Protein AF-A0A6V7UNU9-F1 (afdb_monomer)

Structure (mmCIF, N/CA/C/O backbone):
data_AF-A0A6V7UNU9-F1
#
_entry.id   AF-A0A6V7UNU9-F1
#
loop_
_atom_site.group_PDB
_atom_site.id
_atom_site.type_symbol
_atom_site.label_atom_id
_atom_site.label_alt_id
_atom_site.label_comp_id
_atom_site.label_asym_id
_atom_site.label_entity_id
_atom_site.label_seq_id
_atom_site.pdbx_PDB_ins_code
_atom_site.Cartn_x
_atom_site.Cartn_y
_atom_site.Cartn_z
_atom_si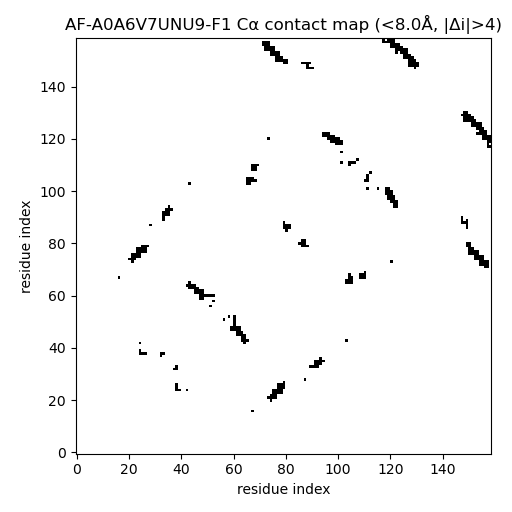te.occupancy
_atom_site.B_iso_or_equiv
_atom_site.auth_seq_id
_atom_site.auth_comp_id
_atom_site.auth_asym_id
_atom_site.auth_atom_id
_atom_site.pdbx_PDB_model_num
ATOM 1 N N . MET A 1 1 ? 26.202 20.222 -42.602 1.00 35.53 1 MET A N 1
ATOM 2 C CA . MET A 1 1 ? 26.217 19.932 -41.151 1.00 35.53 1 MET A CA 1
ATOM 3 C C . MET A 1 1 ? 24.861 19.356 -40.788 1.00 35.53 1 MET A C 1
ATOM 5 O O . MET A 1 1 ? 23.864 20.056 -40.914 1.00 35.53 1 MET A O 1
ATOM 9 N N . SER A 1 2 ? 24.815 18.053 -40.507 1.00 32.59 2 SER A N 1
ATOM 10 C CA . SER A 1 2 ? 23.589 17.282 -40.290 1.00 32.59 2 SER A CA 1
ATOM 11 C C . SER A 1 2 ? 22.972 17.599 -38.932 1.00 32.59 2 SER A C 1
ATOM 13 O O . SER A 1 2 ? 23.665 17.571 -37.916 1.00 32.59 2 SER A O 1
ATOM 15 N N . LYS A 1 3 ? 21.662 17.852 -38.917 1.00 34.31 3 LYS A N 1
ATOM 16 C CA . LYS A 1 3 ? 20.849 17.785 -37.703 1.00 34.31 3 LYS A CA 1
ATOM 17 C C . LYS A 1 3 ? 20.807 16.318 -37.272 1.00 34.31 3 LYS A C 1
ATOM 19 O O . LYS A 1 3 ? 20.303 15.488 -38.019 1.00 34.31 3 LYS A O 1
ATOM 24 N N . SER A 1 4 ? 21.386 15.992 -36.124 1.00 35.91 4 SER A N 1
ATOM 25 C CA . SER A 1 4 ? 21.209 14.683 -35.500 1.00 35.91 4 SER A CA 1
ATOM 26 C C . SER A 1 4 ? 19.804 14.621 -34.906 1.00 35.91 4 SER A C 1
ATOM 28 O O . SER A 1 4 ? 19.521 15.282 -33.905 1.00 35.91 4 SER A O 1
ATOM 30 N N . GLU A 1 5 ? 18.921 13.860 -35.548 1.00 36.97 5 GLU A N 1
ATOM 31 C CA . GLU A 1 5 ? 17.646 13.436 -34.978 1.00 36.97 5 GLU A CA 1
ATOM 32 C C . GLU A 1 5 ? 17.923 12.551 -33.758 1.00 36.97 5 GLU A C 1
ATOM 34 O O . GLU A 1 5 ? 18.373 11.410 -33.878 1.00 36.97 5 GLU A O 1
ATOM 39 N N . PHE A 1 6 ? 17.656 13.081 -32.564 1.00 38.50 6 PHE A N 1
ATOM 40 C CA . PHE A 1 6 ? 17.492 12.256 -31.376 1.00 38.50 6 PHE A CA 1
ATOM 41 C C . PHE A 1 6 ? 16.170 11.506 -31.523 1.00 38.50 6 PHE A C 1
ATOM 43 O O . PHE A 1 6 ? 15.103 11.996 -31.159 1.00 38.50 6 PHE A O 1
ATOM 50 N N . SER A 1 7 ? 16.246 10.308 -32.095 1.00 35.41 7 SER A N 1
ATOM 51 C CA . SER A 1 7 ? 15.182 9.322 -31.965 1.00 35.41 7 SER A CA 1
ATOM 52 C C . SER A 1 7 ? 15.045 9.014 -30.476 1.00 35.41 7 SER A C 1
ATOM 54 O O . SER A 1 7 ? 15.913 8.356 -29.900 1.00 35.41 7 SER A O 1
ATOM 56 N N . HIS A 1 8 ? 13.990 9.518 -29.834 1.00 42.06 8 HIS A N 1
ATOM 57 C CA . HIS A 1 8 ? 13.560 9.015 -28.536 1.00 42.06 8 HIS A CA 1
ATOM 58 C C . HIS A 1 8 ? 13.314 7.516 -28.708 1.00 42.06 8 HIS A C 1
ATOM 60 O O . HIS A 1 8 ? 12.308 7.102 -29.280 1.00 42.06 8 HIS A O 1
ATOM 66 N N . VAL A 1 9 ? 14.268 6.697 -28.267 1.00 43.88 9 VAL A N 1
ATOM 67 C CA . VAL A 1 9 ? 14.049 5.265 -28.113 1.00 43.88 9 VAL A CA 1
ATOM 68 C C . VAL A 1 9 ? 12.971 5.153 -27.046 1.00 43.88 9 VAL A C 1
ATOM 70 O O . VAL A 1 9 ? 13.244 5.315 -25.859 1.00 43.88 9 VAL A O 1
ATOM 73 N N . LEU A 1 10 ? 11.725 4.969 -27.482 1.00 48.75 10 LEU A N 1
ATOM 74 C CA . LEU A 1 10 ? 10.620 4.604 -26.613 1.00 48.75 10 LEU A CA 1
ATOM 75 C C . LEU A 1 10 ? 10.994 3.249 -26.020 1.00 48.75 10 LEU A C 1
ATOM 77 O O . LEU A 1 10 ? 10.829 2.210 -26.662 1.00 48.75 10 LEU A O 1
ATOM 81 N N . VAL A 1 11 ? 11.591 3.264 -24.830 1.00 55.38 11 VAL A N 1
ATOM 82 C CA . VAL A 1 11 ? 11.779 2.049 -24.046 1.00 55.38 11 VAL A CA 1
ATOM 83 C C . VAL A 1 11 ? 10.366 1.535 -23.776 1.00 55.38 11 VAL A C 1
ATOM 85 O O . VAL A 1 11 ? 9.576 2.268 -23.178 1.00 55.38 11 VAL A O 1
ATOM 88 N N . PRO A 1 12 ? 9.988 0.346 -24.273 1.00 60.22 12 PRO A N 1
ATOM 89 C CA . PRO A 1 12 ? 8.648 -0.164 -24.052 1.00 60.22 12 PRO A CA 1
ATOM 90 C C . PRO A 1 12 ? 8.450 -0.347 -22.548 1.00 60.22 12 PRO A C 1
ATOM 92 O O . PRO A 1 12 ? 9.131 -1.159 -21.923 1.00 60.22 12 PRO A O 1
ATOM 95 N N . GLN A 1 13 ? 7.542 0.435 -21.969 1.00 69.38 13 GLN A N 1
ATOM 96 C CA . GLN A 1 13 ? 7.140 0.274 -20.582 1.00 69.38 13 GLN A CA 1
ATOM 97 C C . GLN A 1 13 ? 6.297 -0.998 -20.492 1.00 69.38 13 GLN A C 1
ATOM 99 O O . GLN A 1 13 ? 5.244 -1.106 -21.120 1.00 69.38 13 GLN A O 1
ATOM 104 N N . GLN A 1 14 ? 6.787 -1.989 -19.754 1.00 79.94 14 GLN A N 1
ATOM 105 C CA . GLN A 1 14 ? 6.021 -3.193 -19.462 1.00 79.94 14 GLN A CA 1
ATOM 106 C C . GLN A 1 14 ? 5.110 -2.911 -18.267 1.00 79.94 14 GLN A C 1
ATOM 108 O O . GLN A 1 14 ? 5.578 -2.464 -17.223 1.00 79.94 14 GLN A O 1
ATOM 113 N N . ILE A 1 15 ? 3.812 -3.166 -18.426 1.00 86.25 15 ILE A N 1
ATOM 114 C CA . ILE A 1 15 ? 2.823 -3.054 -17.351 1.00 86.25 15 ILE A CA 1
ATOM 115 C C . ILE A 1 15 ? 2.356 -4.466 -17.018 1.00 86.25 15 ILE A C 1
ATOM 117 O O . ILE A 1 15 ? 1.930 -5.208 -17.904 1.00 86.25 15 ILE A O 1
ATOM 121 N N . ILE A 1 16 ? 2.458 -4.837 -15.744 1.00 89.25 16 ILE A N 1
ATOM 122 C CA . ILE A 1 16 ? 2.062 -6.151 -15.240 1.00 89.25 16 ILE A CA 1
ATOM 123 C C . ILE A 1 16 ? 0.960 -5.937 -14.210 1.00 89.25 16 ILE A C 1
ATOM 125 O O . ILE A 1 16 ? 1.132 -5.180 -13.257 1.00 89.25 16 ILE A O 1
ATOM 129 N N . PHE A 1 17 ? -0.163 -6.626 -14.396 1.00 91.50 17 PHE A N 1
ATOM 130 C CA . PHE A 1 17 ? -1.264 -6.635 -13.440 1.00 91.50 17 PHE A CA 1
ATOM 131 C C . PHE A 1 17 ? -1.191 -7.892 -12.583 1.00 91.50 17 PHE A C 1
ATOM 133 O O . PHE A 1 17 ? -0.979 -8.991 -13.095 1.00 91.50 17 PHE A O 1
ATOM 140 N N . GLN A 1 18 ? -1.379 -7.726 -11.278 1.00 90.56 18 GLN A N 1
ATOM 141 C CA . GLN A 1 18 ? -1.457 -8.823 -10.322 1.00 90.56 18 GLN A CA 1
ATOM 142 C C . GLN A 1 18 ? -2.673 -8.616 -9.431 1.00 90.56 18 GLN A C 1
ATOM 144 O O . GLN A 1 18 ? -2.875 -7.530 -8.888 1.00 90.56 18 GLN A O 1
ATOM 149 N N . GLU A 1 19 ? -3.472 -9.664 -9.266 1.00 91.50 19 GLU A N 1
ATOM 150 C CA . GLU A 1 19 ? -4.545 -9.666 -8.281 1.00 91.50 19 GLU A CA 1
ATOM 151 C C . GLU A 1 19 ? -3.970 -10.009 -6.906 1.00 91.50 19 GLU A C 1
ATOM 153 O O . GLU A 1 19 ? -3.274 -11.011 -6.738 1.00 91.50 19 GLU A O 1
ATOM 158 N N . LYS A 1 20 ? -4.263 -9.165 -5.915 1.00 90.56 20 LYS A N 1
ATOM 159 C CA . LYS A 1 20 ? -3.877 -9.375 -4.519 1.00 90.56 20 LYS A CA 1
ATOM 160 C C . LYS A 1 20 ? -5.068 -9.124 -3.605 1.00 90.56 20 LYS A C 1
ATOM 162 O O . LYS A 1 20 ? -5.849 -8.204 -3.833 1.00 90.56 20 LYS A O 1
ATOM 167 N N . LEU A 1 21 ? -5.185 -9.938 -2.557 1.00 87.50 21 LEU A N 1
ATOM 168 C CA . LEU A 1 21 ? -6.206 -9.776 -1.513 1.00 87.50 21 LEU A CA 1
ATOM 169 C C . LEU A 1 21 ? -5.777 -8.782 -0.426 1.00 87.50 21 LEU A C 1
ATOM 171 O O . LEU A 1 21 ? -6.620 -8.237 0.285 1.00 87.50 21 LEU A O 1
ATOM 175 N N . ASN A 1 22 ? -4.472 -8.567 -0.288 1.00 89.19 22 ASN A N 1
ATOM 176 C CA . ASN A 1 22 ? -3.861 -7.714 0.715 1.00 89.19 22 ASN A CA 1
ATOM 177 C C . ASN A 1 22 ? -2.572 -7.085 0.172 1.00 89.19 22 ASN A C 1
ATOM 179 O O . ASN A 1 22 ? -1.961 -7.592 -0.770 1.00 89.19 22 ASN A O 1
ATOM 183 N N . VAL A 1 23 ? -2.161 -5.981 0.791 1.00 89.69 23 VAL A N 1
ATOM 184 C CA . VAL A 1 23 ? -0.849 -5.364 0.583 1.00 89.69 23 VAL A CA 1
ATOM 185 C C . VAL A 1 23 ? 0.076 -5.839 1.695 1.00 89.69 23 VAL A C 1
ATOM 187 O O . VAL A 1 23 ? -0.179 -5.574 2.868 1.00 89.69 23 VAL A O 1
ATOM 190 N N . ASP A 1 24 ? 1.122 -6.568 1.321 1.00 87.69 24 ASP A N 1
ATOM 191 C CA . ASP A 1 24 ? 2.176 -7.019 2.228 1.00 87.69 24 ASP A CA 1
ATOM 192 C C . ASP A 1 24 ? 3.288 -5.971 2.283 1.00 87.69 24 ASP A C 1
ATOM 194 O O . ASP A 1 24 ? 3.909 -5.673 1.262 1.00 87.69 24 ASP A O 1
ATOM 198 N N . MET A 1 25 ? 3.539 -5.412 3.465 1.00 85.19 25 MET A N 1
ATOM 199 C CA . MET A 1 25 ? 4.594 -4.423 3.685 1.00 85.19 25 MET A CA 1
ATOM 200 C C . MET A 1 25 ? 5.605 -4.918 4.712 1.00 85.19 25 MET A C 1
ATOM 202 O O . MET A 1 25 ? 5.227 -5.367 5.793 1.00 85.19 25 MET A O 1
ATOM 206 N N . ASP A 1 26 ? 6.889 -4.768 4.395 1.00 76.25 26 ASP A N 1
ATOM 207 C CA . ASP A 1 26 ? 7.985 -5.122 5.294 1.00 76.25 26 ASP A CA 1
ATOM 208 C C . ASP A 1 26 ? 8.417 -3.918 6.133 1.00 76.25 26 ASP A C 1
ATOM 210 O O . ASP A 1 26 ? 8.764 -2.861 5.600 1.00 76.25 26 ASP A O 1
ATOM 214 N N . ILE A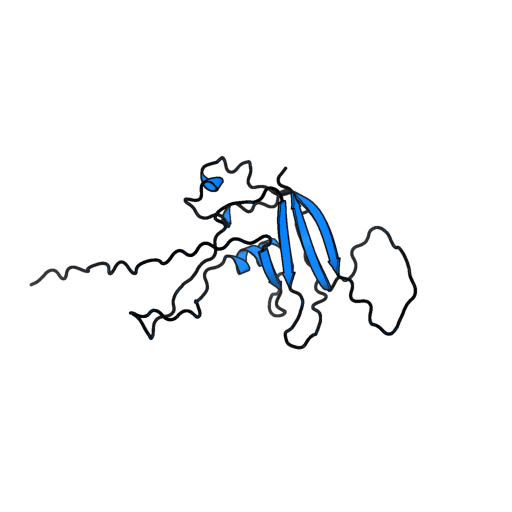 1 27 ? 8.457 -4.088 7.457 1.00 72.19 27 ILE A N 1
ATOM 215 C CA . ILE A 1 27 ? 8.948 -3.058 8.382 1.00 72.19 27 ILE A CA 1
ATOM 216 C C . ILE A 1 27 ? 10.367 -3.423 8.809 1.00 72.19 27 ILE A C 1
ATOM 218 O O . ILE A 1 27 ? 10.580 -4.305 9.651 1.00 72.19 27 ILE A O 1
ATOM 222 N N . THR A 1 28 ? 11.359 -2.733 8.245 1.00 65.88 28 THR A N 1
ATOM 223 C CA . THR A 1 28 ? 12.769 -3.024 8.533 1.00 65.88 28 THR A CA 1
ATOM 224 C C . THR A 1 28 ? 13.284 -2.260 9.754 1.00 65.88 28 THR A C 1
ATOM 226 O O . THR A 1 28 ? 12.734 -1.245 10.176 1.00 65.88 28 THR A O 1
ATOM 229 N N . TRP A 1 29 ? 14.368 -2.756 10.356 1.00 52.44 29 TRP A N 1
ATOM 230 C CA . TRP A 1 29 ? 14.956 -2.165 11.567 1.00 52.44 29 TRP A CA 1
ATOM 231 C C . TRP A 1 29 ? 15.736 -0.875 11.316 1.00 52.44 29 TRP A C 1
ATOM 233 O O . TRP A 1 29 ? 15.897 -0.071 12.237 1.00 52.44 29 TRP A O 1
ATOM 243 N N . ALA A 1 30 ? 16.211 -0.676 10.088 1.00 59.19 30 ALA A N 1
ATOM 244 C CA . ALA A 1 30 ? 16.904 0.546 9.697 1.00 59.19 30 ALA A CA 1
ATOM 245 C C . ALA A 1 30 ? 15.947 1.741 9.587 1.00 59.19 30 ALA A C 1
ATOM 247 O O . ALA A 1 30 ? 16.386 2.882 9.704 1.00 59.19 30 ALA A O 1
ATOM 248 N N . ASP A 1 31 ? 14.650 1.483 9.403 1.00 61.88 31 ASP A N 1
ATOM 249 C CA . ASP A 1 31 ? 13.663 2.544 9.268 1.00 61.88 31 ASP A CA 1
ATOM 250 C C . ASP A 1 31 ? 13.419 3.177 10.641 1.00 61.88 31 ASP A C 1
ATOM 252 O O . ASP A 1 31 ? 13.063 2.497 11.606 1.00 61.88 31 ASP A O 1
ATOM 256 N N . SER A 1 32 ? 13.651 4.483 10.755 1.00 59.97 32 SER A N 1
ATOM 257 C C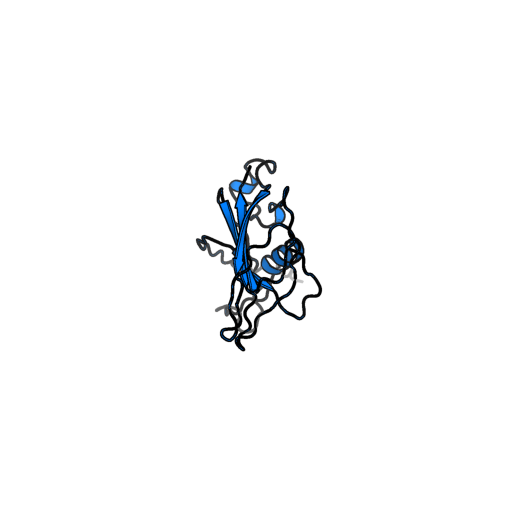A . SER A 1 32 ? 13.292 5.260 11.946 1.00 59.97 32 SER A CA 1
ATOM 258 C C . SER A 1 32 ? 11.789 5.506 12.043 1.00 59.97 32 SER A C 1
ATOM 260 O O . SER A 1 32 ? 11.292 5.787 13.131 1.00 59.97 32 SER A O 1
ATOM 262 N N . ASN A 1 33 ? 11.080 5.417 10.915 1.00 58.75 33 ASN A N 1
ATOM 263 C CA . ASN A 1 33 ? 9.664 5.733 10.839 1.00 58.75 33 ASN A CA 1
ATOM 264 C C . ASN A 1 33 ? 8.835 4.524 11.253 1.00 58.75 33 ASN A C 1
ATOM 266 O O . ASN A 1 33 ? 8.990 3.415 10.742 1.00 58.75 33 ASN A O 1
ATOM 270 N N . THR A 1 34 ? 7.962 4.765 12.218 1.00 72.75 34 THR A N 1
ATOM 271 C CA . THR A 1 34 ? 7.080 3.770 12.817 1.00 72.75 34 THR A CA 1
ATOM 272 C C . THR A 1 34 ? 5.629 3.991 12.415 1.00 72.75 34 THR A C 1
ATOM 274 O O . THR A 1 34 ? 4.753 3.415 13.037 1.00 72.75 34 THR A O 1
ATOM 277 N N . ASP A 1 35 ? 5.330 4.832 11.431 1.00 84.50 35 ASP A N 1
ATOM 278 C CA . ASP A 1 35 ? 3.959 5.111 11.010 1.00 84.50 35 ASP A CA 1
ATOM 279 C C . ASP A 1 35 ? 3.596 4.397 9.696 1.00 84.50 35 ASP A C 1
ATOM 281 O O . ASP A 1 35 ? 4.442 4.099 8.846 1.00 84.50 35 ASP A O 1
ATOM 285 N N . LEU A 1 36 ? 2.307 4.093 9.547 1.00 86.06 36 LEU A N 1
ATOM 286 C CA . LEU A 1 36 ? 1.749 3.392 8.394 1.00 86.06 36 LEU A CA 1
ATOM 287 C C . LEU A 1 36 ? 1.940 4.173 7.088 1.00 86.06 36 LEU A C 1
ATOM 289 O O . LEU A 1 36 ? 2.170 3.560 6.047 1.00 86.06 36 LEU A O 1
ATOM 293 N N . GLN A 1 37 ? 1.863 5.503 7.148 1.00 88.00 37 GLN A N 1
ATOM 294 C CA . GLN A 1 37 ? 1.976 6.374 5.981 1.00 88.00 37 GLN A CA 1
ATOM 295 C C . GLN A 1 37 ? 3.371 6.255 5.357 1.00 88.00 37 GLN A C 1
ATOM 297 O O . GLN A 1 37 ? 3.492 5.961 4.169 1.00 88.00 37 GLN A O 1
ATOM 302 N N . SER A 1 38 ? 4.419 6.339 6.175 1.00 87.25 38 SER A N 1
ATOM 303 C CA . SER A 1 38 ? 5.803 6.106 5.752 1.00 87.25 38 SER A CA 1
ATOM 304 C C . SER A 1 38 ? 6.007 4.714 5.145 1.00 87.25 38 SER A C 1
ATOM 306 O O . SER A 1 38 ? 6.765 4.550 4.188 1.00 87.25 38 SER A O 1
ATOM 308 N N . CYS A 1 39 ? 5.332 3.692 5.681 1.00 87.50 39 CYS A N 1
ATOM 309 C CA . CYS A 1 39 ? 5.424 2.332 5.148 1.00 87.50 39 CYS A CA 1
ATOM 310 C C . CYS A 1 39 ? 4.770 2.213 3.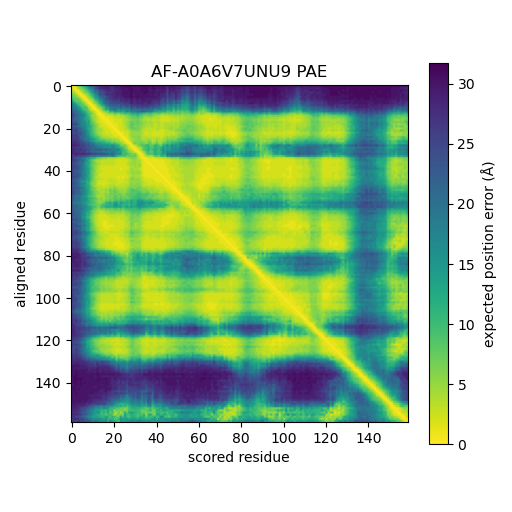768 1.00 87.50 39 CYS A C 1
ATOM 312 O O . CYS A 1 39 ? 5.347 1.588 2.880 1.00 87.50 39 CYS A O 1
ATOM 314 N N . LEU A 1 40 ? 3.610 2.844 3.568 1.00 90.81 40 LEU A N 1
ATOM 315 C CA . LEU A 1 40 ? 2.943 2.903 2.268 1.00 90.81 40 LEU A CA 1
ATOM 316 C C . LEU A 1 40 ? 3.788 3.677 1.250 1.00 90.81 40 LEU A C 1
A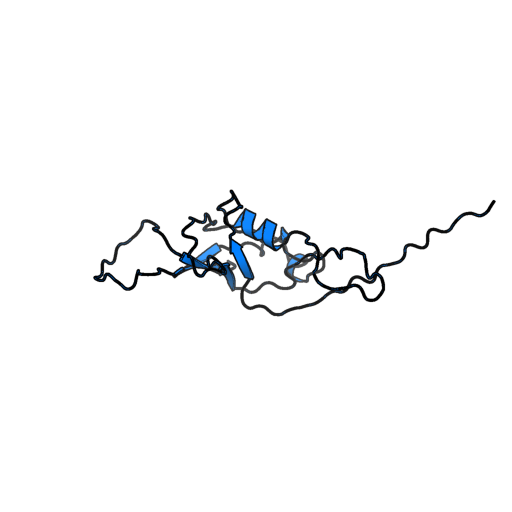TOM 318 O O . LEU A 1 40 ? 4.017 3.185 0.148 1.00 90.81 40 LEU A O 1
ATOM 322 N N . GLU A 1 41 ? 4.316 4.843 1.625 1.00 91.12 41 GLU A N 1
ATOM 323 C CA . GLU A 1 41 ? 5.213 5.630 0.770 1.00 91.12 41 GLU A CA 1
ATOM 324 C C . GLU A 1 41 ? 6.419 4.810 0.317 1.00 91.12 41 GLU A C 1
ATOM 326 O O . GLU A 1 41 ? 6.696 4.733 -0.879 1.00 91.12 41 GLU A O 1
ATOM 331 N N . LYS A 1 42 ? 7.077 4.115 1.249 1.00 89.62 42 LYS A N 1
ATOM 332 C CA . LYS A 1 42 ? 8.196 3.225 0.936 1.00 89.62 42 LYS A CA 1
ATOM 333 C C . LYS A 1 42 ? 7.778 2.033 0.073 1.00 89.62 42 LYS A C 1
ATOM 335 O O . LYS A 1 42 ? 8.546 1.621 -0.789 1.00 89.62 42 LYS A O 1
ATOM 340 N N . HIS A 1 43 ? 6.595 1.460 0.291 1.00 90.75 43 HIS A N 1
ATOM 341 C CA . HIS A 1 43 ? 6.113 0.311 -0.479 1.00 90.75 43 HIS A CA 1
ATOM 342 C C . HIS A 1 43 ? 5.822 0.667 -1.944 1.00 90.75 43 HIS A C 1
ATOM 344 O O . HIS A 1 43 ? 6.100 -0.128 -2.840 1.00 90.75 43 HIS A O 1
ATOM 350 N N . PHE A 1 44 ? 5.283 1.862 -2.191 1.00 93.12 44 PHE A N 1
ATOM 351 C CA . PHE A 1 44 ? 4.915 2.334 -3.528 1.00 93.12 44 PHE A CA 1
ATOM 352 C C . PHE A 1 44 ? 5.990 3.209 -4.196 1.00 93.12 44 PHE A C 1
ATOM 354 O O . PHE A 1 44 ? 5.799 3.649 -5.330 1.00 93.12 44 PHE A O 1
ATOM 361 N N . GLN A 1 45 ? 7.130 3.455 -3.541 1.00 92.75 45 GLN A N 1
ATOM 362 C CA . GLN A 1 45 ? 8.229 4.207 -4.146 1.00 92.75 45 GLN A CA 1
ATOM 363 C C . GLN A 1 45 ? 8.837 3.458 -5.341 1.00 92.75 45 GLN A C 1
ATOM 365 O O . GLN A 1 45 ? 8.866 2.226 -5.393 1.00 92.75 45 GLN A O 1
ATOM 370 N N . THR A 1 46 ? 9.391 4.209 -6.291 1.00 93.62 46 THR A N 1
ATOM 371 C CA . THR A 1 46 ? 10.167 3.627 -7.389 1.00 93.62 46 THR A CA 1
ATOM 372 C C . THR A 1 46 ? 11.394 2.900 -6.845 1.00 93.62 46 THR A C 1
ATOM 374 O O . THR A 1 46 ? 12.148 3.447 -6.041 1.00 93.62 46 THR A O 1
ATOM 377 N N . TYR A 1 47 ? 11.612 1.680 -7.315 1.00 91.38 47 TYR A N 1
ATOM 378 C CA . TYR A 1 47 ? 12.738 0.831 -6.951 1.00 91.38 47 TYR A CA 1
ATOM 379 C C . TYR A 1 47 ? 13.434 0.298 -8.205 1.00 91.38 47 TYR A C 1
ATOM 381 O O . TYR A 1 47 ? 12.894 0.349 -9.311 1.00 91.38 47 TYR A O 1
ATOM 389 N N . THR A 1 48 ? 14.644 -0.228 -8.038 1.00 91.50 48 THR A N 1
ATOM 390 C CA . THR A 1 48 ? 15.352 -0.925 -9.115 1.00 91.50 48 THR A CA 1
ATOM 391 C C . THR A 1 48 ? 14.885 -2.376 -9.161 1.00 91.50 48 THR A C 1
ATOM 393 O O . THR A 1 48 ? 15.042 -3.118 -8.193 1.00 91.50 48 THR A O 1
ATOM 396 N N . SER A 1 49 ? 14.282 -2.778 -10.277 1.00 87.50 49 SER A N 1
ATOM 397 C CA . SER A 1 49 ? 13.819 -4.145 -10.501 1.00 87.50 49 SER A CA 1
ATOM 398 C C . SER A 1 49 ? 14.986 -5.126 -10.621 1.00 87.50 49 SER A C 1
ATOM 400 O O . SER A 1 49 ? 16.024 -4.799 -11.193 1.00 87.50 49 SER A O 1
ATOM 402 N N . ASN A 1 50 ? 14.774 -6.355 -10.145 1.00 86.12 50 ASN A N 1
ATOM 403 C CA . ASN A 1 50 ? 15.694 -7.479 -10.356 1.00 86.12 50 ASN A CA 1
ATOM 404 C C . ASN A 1 50 ? 15.519 -8.136 -11.739 1.00 86.12 50 ASN A C 1
ATOM 406 O O . ASN A 1 50 ? 16.258 -9.058 -12.080 1.00 86.12 50 ASN A O 1
ATOM 410 N N . GLU A 1 51 ? 14.529 -7.699 -12.520 1.00 83.50 51 GLU A N 1
ATOM 411 C CA . GLU A 1 51 ? 14.313 -8.171 -13.887 1.00 83.50 51 GLU A CA 1
ATOM 412 C C . GLU A 1 51 ? 15.441 -7.703 -14.813 1.00 83.50 51 GLU A C 1
ATOM 414 O O . GLU A 1 51 ? 15.940 -6.582 -14.705 1.00 83.50 51 GLU A O 1
ATOM 419 N N . MET A 1 52 ? 15.826 -8.549 -15.768 1.00 80.62 52 MET A N 1
ATOM 420 C CA . MET A 1 52 ? 16.853 -8.215 -16.753 1.00 80.62 52 MET A CA 1
ATOM 421 C C . MET A 1 52 ? 16.204 -7.743 -18.050 1.00 80.62 52 MET A C 1
ATOM 423 O O . MET A 1 52 ? 15.363 -8.433 -18.626 1.00 80.62 52 MET A O 1
ATOM 427 N N . CYS A 1 53 ? 16.621 -6.584 -18.563 1.00 79.81 53 CYS A N 1
ATOM 428 C CA . CYS A 1 53 ? 16.107 -6.100 -19.835 1.00 79.81 53 CYS A CA 1
ATOM 429 C C . CYS A 1 53 ? 16.780 -6.908 -20.949 1.00 79.81 53 CYS A C 1
ATOM 431 O O . CYS A 1 53 ? 17.996 -6.786 -21.126 1.00 79.81 53 CYS A O 1
ATOM 433 N N . PRO A 1 54 ? 16.031 -7.668 -21.770 1.00 77.00 54 PRO A N 1
ATOM 434 C CA . PRO A 1 54 ? 16.626 -8.492 -22.822 1.00 77.00 54 PRO A CA 1
ATOM 435 C C . PRO A 1 54 ? 17.341 -7.661 -23.899 1.00 77.00 54 PRO A C 1
ATOM 437 O O . PRO A 1 54 ? 18.127 -8.198 -24.673 1.00 77.00 54 PRO A O 1
ATOM 440 N N . ARG A 1 55 ? 17.071 -6.349 -23.963 1.00 81.00 55 ARG A N 1
ATOM 441 C CA . ARG A 1 55 ? 17.709 -5.404 -24.893 1.00 81.00 55 ARG A CA 1
ATOM 442 C C . ARG A 1 55 ? 18.802 -4.550 -24.239 1.00 81.00 55 ARG A C 1
ATOM 444 O O . ARG A 1 55 ? 19.603 -3.968 -24.963 1.00 81.00 55 ARG A O 1
ATOM 451 N N . CYS A 1 56 ? 18.846 -4.480 -22.905 1.00 79.50 56 CYS A N 1
ATOM 452 C CA . CYS A 1 56 ? 19.737 -3.596 -22.145 1.00 79.50 56 CYS A CA 1
ATOM 453 C C . CYS A 1 56 ? 20.351 -4.349 -20.944 1.00 79.50 56 CYS A C 1
ATOM 455 O O . CYS A 1 56 ? 19.971 -4.087 -19.804 1.00 79.50 56 CYS A O 1
ATOM 457 N N . PRO A 1 57 ? 21.302 -5.274 -21.167 1.00 73.00 57 PRO A N 1
ATOM 458 C CA . PRO A 1 57 ? 21.781 -6.213 -20.144 1.00 73.00 57 PRO A CA 1
ATOM 459 C C . PRO A 1 57 ? 22.538 -5.583 -18.961 1.00 73.00 57 PRO A C 1
ATOM 461 O O . PRO A 1 57 ? 22.795 -6.272 -17.982 1.00 73.00 57 PRO A O 1
ATOM 464 N N . ASN A 1 58 ? 22.875 -4.291 -19.030 1.00 81.12 58 ASN A N 1
ATOM 465 C CA . ASN A 1 58 ? 23.663 -3.578 -18.016 1.00 81.12 58 ASN A CA 1
ATOM 466 C C . ASN A 1 58 ? 22.953 -2.325 -17.481 1.00 81.12 58 ASN A C 1
ATOM 468 O O . ASN A 1 58 ? 23.607 -1.423 -16.963 1.00 81.12 58 ASN A O 1
ATOM 472 N N . MET A 1 59 ? 21.639 -2.215 -17.688 1.00 81.81 59 MET A N 1
ATOM 473 C CA . MET A 1 59 ? 20.869 -1.054 -17.257 1.00 81.81 59 MET A CA 1
ATOM 474 C C . MET A 1 59 ? 19.965 -1.432 -16.090 1.00 81.81 59 MET A C 1
ATOM 476 O O . MET A 1 59 ? 19.224 -2.409 -16.170 1.00 81.81 59 MET A O 1
ATOM 480 N N . GLU A 1 60 ? 20.011 -0.629 -15.032 1.00 86.50 60 GLU A N 1
ATOM 481 C CA . GLU A 1 60 ? 19.032 -0.695 -13.954 1.00 86.50 60 GLU A CA 1
ATOM 482 C C . GLU A 1 60 ? 17.641 -0.364 -14.498 1.00 86.50 60 GLU A C 1
ATOM 484 O O . GLU A 1 60 ? 17.455 0.630 -15.207 1.00 86.50 60 GLU A O 1
ATOM 489 N N . ILE A 1 61 ? 16.660 -1.209 -14.182 1.00 87.62 61 ILE A N 1
ATOM 490 C CA . ILE A 1 61 ? 15.285 -1.022 -14.636 1.00 87.62 61 ILE A CA 1
ATOM 491 C C . ILE A 1 61 ? 14.491 -0.385 -13.499 1.00 87.62 61 ILE A C 1
ATOM 493 O O . ILE A 1 61 ? 14.227 -1.069 -12.507 1.00 87.62 61 ILE A O 1
ATOM 497 N N . PRO A 1 62 ? 14.078 0.887 -13.615 1.00 89.81 62 PRO A N 1
ATOM 498 C CA . PRO A 1 62 ? 13.171 1.466 -12.641 1.00 89.81 62 PRO A CA 1
ATOM 499 C C . PRO A 1 62 ? 11.807 0.775 -12.741 1.00 89.81 62 PRO A C 1
ATOM 501 O O . PRO A 1 62 ? 11.260 0.600 -13.832 1.00 89.81 62 PRO A O 1
ATOM 504 N N . ALA A 1 63 ? 11.254 0.403 -11.597 1.00 91.06 63 ALA A N 1
ATOM 505 C CA . ALA A 1 63 ? 9.921 -0.155 -11.456 1.00 91.06 63 ALA A CA 1
ATOM 506 C C . ALA A 1 63 ? 9.178 0.571 -10.336 1.00 91.06 63 ALA A C 1
ATOM 508 O O . ALA A 1 63 ? 9.767 0.979 -9.338 1.00 91.06 63 ALA A O 1
ATOM 509 N N . THR A 1 64 ? 7.871 0.720 -10.504 1.00 93.25 64 THR A N 1
ATOM 510 C CA . THR A 1 64 ? 7.000 1.373 -9.527 1.00 93.25 64 THR A CA 1
ATOM 511 C C . THR A 1 64 ? 5.730 0.552 -9.413 1.00 93.25 64 THR A C 1
ATOM 513 O O . THR A 1 64 ? 5.190 0.089 -10.421 1.00 93.25 64 THR A O 1
ATOM 516 N N . LEU A 1 65 ? 5.262 0.360 -8.185 1.00 94.06 65 LEU A N 1
ATOM 517 C CA . LEU A 1 65 ? 3.990 -0.293 -7.920 1.00 94.06 65 LEU A CA 1
ATOM 518 C C . LEU A 1 65 ? 2.882 0.752 -7.871 1.00 94.06 65 LEU A C 1
ATOM 520 O O . LEU A 1 65 ? 3.078 1.858 -7.378 1.00 94.06 65 LEU A O 1
ATOM 524 N N . TYR A 1 66 ? 1.705 0.370 -8.349 1.00 93.75 66 TYR A N 1
ATOM 525 C CA . TYR A 1 66 ? 0.496 1.169 -8.230 1.00 93.75 66 TYR A CA 1
ATOM 526 C C . TYR A 1 66 ? -0.686 0.263 -7.924 1.00 93.75 66 TYR A C 1
ATOM 528 O O . TYR A 1 66 ? -0.738 -0.896 -8.341 1.00 93.75 66 TYR A O 1
ATOM 536 N N . ILE A 1 67 ? -1.676 0.827 -7.252 1.00 92.31 67 ILE A N 1
ATOM 537 C CA . ILE A 1 67 ? -2.995 0.237 -7.120 1.00 92.31 67 ILE A CA 1
ATOM 538 C C . ILE A 1 67 ? -3.765 0.522 -8.410 1.00 92.31 67 ILE A C 1
ATOM 540 O O . ILE A 1 67 ? -3.930 1.671 -8.819 1.00 92.31 67 ILE A O 1
ATOM 544 N N . TRP A 1 68 ? -4.234 -0.535 -9.069 1.00 91.94 68 TRP A N 1
ATOM 545 C CA . TRP A 1 68 ? -5.061 -0.401 -10.271 1.00 91.94 68 TRP A CA 1
ATOM 546 C C . TRP A 1 68 ? -6.559 -0.379 -9.967 1.00 91.94 68 TRP A C 1
ATOM 548 O O . TRP A 1 68 ? -7.326 0.282 -10.659 1.00 91.94 68 TRP A O 1
ATOM 558 N N . LYS A 1 69 ? -6.977 -1.133 -8.949 1.00 88.94 69 LYS A N 1
ATOM 559 C CA . LYS A 1 69 ? -8.366 -1.231 -8.516 1.00 88.94 69 LYS A CA 1
ATOM 560 C C . LYS A 1 69 ? -8.419 -1.433 -7.012 1.00 88.94 69 LYS A C 1
ATOM 562 O O . LYS A 1 69 ? -7.650 -2.228 -6.470 1.00 88.94 69 LYS A O 1
ATOM 567 N N . LEU A 1 70 ? -9.347 -0.748 -6.363 1.00 88.00 70 LEU A N 1
ATOM 568 C CA . LEU A 1 70 ? -9.522 -0.760 -4.928 1.00 88.00 70 LEU A CA 1
ATOM 569 C C . LEU A 1 70 ? -10.647 -1.689 -4.474 1.00 88.00 70 LEU A C 1
ATOM 571 O O . LEU A 1 70 ? -11.769 -1.618 -4.986 1.00 88.00 70 LEU A O 1
ATOM 575 N N . PRO A 1 71 ? -10.379 -2.548 -3.479 1.00 88.88 71 PRO A N 1
ATOM 576 C CA . PRO A 1 71 ? -11.418 -3.329 -2.831 1.00 88.88 71 PRO A CA 1
ATOM 577 C C . PRO A 1 71 ? -12.219 -2.462 -1.851 1.00 88.88 71 PRO A C 1
ATOM 579 O O . PRO A 1 71 ? -11.710 -1.495 -1.304 1.00 88.88 71 PRO A O 1
ATOM 582 N N . GLN A 1 72 ? -13.459 -2.845 -1.541 1.00 87.94 72 GLN A N 1
ATOM 583 C CA . GLN A 1 72 ? -14.224 -2.196 -0.463 1.00 87.94 72 GLN A CA 1
ATOM 584 C C . GLN A 1 72 ? -13.545 -2.355 0.910 1.00 87.94 72 GLN A C 1
ATOM 586 O O . GLN A 1 72 ? -13.643 -1.487 1.775 1.00 87.94 72 GLN A O 1
ATOM 591 N N . ILE A 1 73 ? -12.861 -3.483 1.105 1.00 88.69 73 ILE A N 1
ATOM 592 C CA . ILE A 1 73 ? -12.081 -3.788 2.299 1.00 88.69 73 ILE A CA 1
ATOM 593 C C . ILE A 1 73 ? -10.614 -3.829 1.892 1.00 88.69 73 ILE A C 1
ATOM 595 O O . ILE A 1 73 ? -10.203 -4.737 1.171 1.00 88.69 73 ILE A O 1
ATOM 599 N N . PHE A 1 74 ? -9.827 -2.873 2.374 1.00 90.19 74 PHE A N 1
ATOM 600 C CA . PHE A 1 74 ? -8.395 -2.810 2.123 1.00 90.19 74 PHE A CA 1
ATOM 601 C C . PHE A 1 74 ? -7.642 -3.471 3.277 1.00 90.19 74 PHE A C 1
ATOM 603 O O . PHE A 1 74 ? -7.744 -3.060 4.434 1.00 90.19 74 PHE A O 1
ATOM 610 N N . VAL A 1 75 ? -6.933 -4.556 2.972 1.00 91.12 75 VAL A N 1
ATOM 611 C CA . VAL A 1 75 ? -6.191 -5.337 3.965 1.00 91.12 75 VAL A CA 1
ATOM 612 C C . VAL A 1 75 ? -4.709 -5.043 3.814 1.00 91.12 75 VAL A C 1
ATOM 614 O O . VAL A 1 75 ? -4.130 -5.272 2.756 1.00 91.12 75 VAL A O 1
ATOM 617 N N . ILE A 1 76 ? -4.098 -4.577 4.894 1.00 90.00 76 ILE A N 1
ATOM 618 C CA . ILE A 1 76 ? -2.665 -4.350 4.999 1.00 90.00 76 ILE A CA 1
ATOM 619 C C . ILE A 1 76 ? -2.099 -5.398 5.947 1.00 90.00 76 ILE A C 1
ATOM 621 O O . ILE A 1 76 ? -2.513 -5.502 7.102 1.00 90.00 76 ILE A O 1
ATOM 625 N N . HIS A 1 77 ? -1.141 -6.170 5.464 1.00 86.69 77 HIS A N 1
ATOM 626 C CA . HIS A 1 77 ? -0.387 -7.105 6.274 1.00 86.69 77 HIS A CA 1
ATOM 627 C C . HIS A 1 77 ? 1.016 -6.548 6.499 1.00 86.69 77 HIS A C 1
ATOM 629 O O . HIS A 1 77 ? 1.736 -6.229 5.556 1.00 86.69 77 HIS A O 1
ATOM 635 N N . LEU A 1 78 ? 1.386 -6.405 7.767 1.00 80.94 78 LEU A N 1
ATOM 636 C CA . LEU A 1 78 ? 2.683 -5.888 8.166 1.00 80.94 78 LEU A CA 1
ATOM 637 C C . LEU A 1 78 ? 3.585 -7.060 8.552 1.00 80.94 78 LEU A C 1
ATOM 639 O O . LEU A 1 78 ? 3.349 -7.738 9.557 1.00 80.94 78 LEU A O 1
ATOM 643 N N . GLY A 1 79 ? 4.614 -7.294 7.742 1.00 72.62 79 GLY A N 1
ATOM 644 C CA . GLY A 1 79 ? 5.659 -8.274 7.984 1.00 72.62 79 GLY A CA 1
ATOM 645 C C . GLY A 1 79 ? 6.641 -7.774 9.043 1.00 72.62 79 GLY A C 1
ATOM 646 O O . GLY A 1 79 ? 7.355 -6.793 8.839 1.00 72.62 79 GLY A O 1
ATOM 647 N N . PHE A 1 80 ? 6.693 -8.470 10.182 1.00 66.06 80 PHE A N 1
ATOM 648 C CA . PHE A 1 80 ? 7.640 -8.207 11.279 1.00 66.06 80 PHE A CA 1
ATOM 649 C C . PHE A 1 80 ? 8.672 -9.332 11.454 1.00 66.06 80 PHE A C 1
ATOM 651 O O . PHE A 1 80 ? 9.441 -9.323 12.419 1.00 66.06 80 PHE A O 1
ATOM 658 N N . PHE A 1 81 ? 8.674 -10.320 10.556 1.00 56.69 81 PHE A N 1
ATOM 659 C CA . PHE A 1 81 ? 9.550 -11.480 10.654 1.00 56.69 81 PHE A CA 1
ATOM 660 C C . PHE A 1 81 ? 10.870 -11.215 9.954 1.00 56.69 81 PHE A C 1
ATOM 662 O O . PHE A 1 81 ? 10.923 -10.807 8.796 1.00 56.69 81 PHE A O 1
ATOM 669 N N . TYR A 1 82 ? 11.946 -11.493 10.669 1.00 57.50 82 TYR A N 1
ATOM 670 C CA . TYR A 1 82 ? 13.260 -11.561 10.069 1.00 57.50 82 TYR A CA 1
ATOM 671 C C . TYR A 1 82 ? 13.464 -12.900 9.361 1.00 57.50 82 TYR A C 1
ATOM 673 O O . TYR A 1 82 ? 12.942 -13.932 9.785 1.00 57.50 82 TYR A O 1
ATOM 681 N N . SER A 1 83 ? 14.341 -12.913 8.359 1.00 56.50 83 SER A N 1
ATOM 682 C CA . SER A 1 83 ? 14.875 -14.150 7.777 1.00 56.50 83 SER A CA 1
ATOM 683 C C . SER A 1 83 ? 15.659 -15.005 8.788 1.00 56.50 83 SER A C 1
ATOM 685 O O . SER A 1 83 ? 15.847 -16.195 8.552 1.00 56.50 83 SER A O 1
ATOM 687 N N . ASP A 1 84 ? 16.067 -14.435 9.931 1.00 60.16 84 ASP A N 1
ATOM 688 C CA . ASP A 1 84 ? 16.681 -15.154 11.058 1.00 60.16 84 ASP A CA 1
ATOM 689 C C . ASP A 1 84 ? 15.661 -15.675 12.098 1.00 60.16 84 ASP A C 1
ATOM 691 O O . ASP A 1 84 ? 16.052 -16.210 13.137 1.00 60.16 84 ASP A O 1
ATOM 695 N N . GLY A 1 85 ? 14.356 -15.529 11.829 1.00 57.03 85 GLY A N 1
ATOM 696 C CA . GLY A 1 85 ? 13.270 -16.001 12.690 1.00 57.03 85 GLY A CA 1
ATOM 697 C C . GLY A 1 85 ? 13.021 -15.149 13.937 1.00 57.03 85 GLY A C 1
ATOM 698 O O . GLY A 1 85 ? 12.198 -15.526 14.775 1.00 57.03 85 GLY A O 1
ATOM 699 N N . LYS A 1 86 ? 13.705 -14.009 14.097 1.00 58.78 86 LYS A N 1
ATOM 700 C CA . LYS A 1 86 ? 13.375 -13.054 15.157 1.00 58.78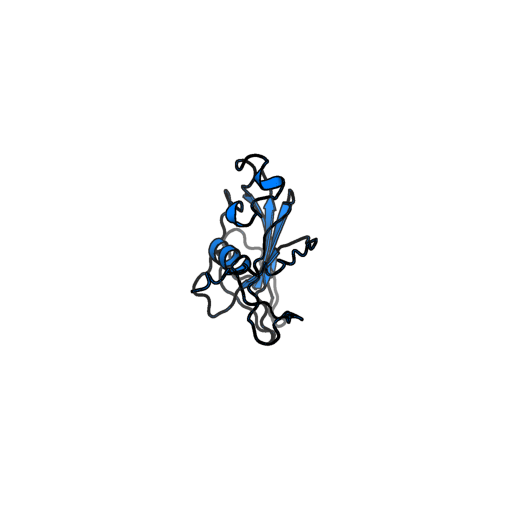 86 LYS A CA 1
ATOM 701 C C . LYS A 1 86 ? 12.090 -12.298 14.825 1.00 58.78 86 LYS A C 1
ATOM 703 O O . LYS A 1 86 ? 11.653 -12.213 13.679 1.00 58.78 86 LYS A O 1
ATOM 708 N N . ASN A 1 87 ? 11.512 -11.715 15.868 1.00 59.25 87 ASN A N 1
ATOM 709 C CA . ASN A 1 87 ? 10.296 -10.917 15.811 1.00 59.25 87 ASN A CA 1
ATOM 710 C C . ASN A 1 87 ? 10.641 -9.435 15.979 1.00 59.25 87 ASN A C 1
ATOM 712 O O . ASN A 1 87 ? 11.370 -9.063 16.905 1.00 59.25 87 ASN A O 1
ATOM 716 N N . ASN A 1 88 ? 10.108 -8.581 15.109 1.00 62.22 88 ASN A N 1
ATOM 717 C CA . ASN A 1 88 ? 10.151 -7.135 15.281 1.00 62.22 88 ASN A CA 1
ATOM 718 C C . ASN A 1 88 ? 8.959 -6.686 16.150 1.00 62.22 88 ASN A C 1
ATOM 720 O O . ASN A 1 88 ? 7.816 -6.718 15.713 1.00 62.22 88 ASN A O 1
ATOM 724 N N . ASN A 1 89 ? 9.229 -6.270 17.391 1.00 65.31 89 ASN A N 1
ATOM 725 C CA . ASN A 1 89 ? 8.209 -5.810 18.349 1.00 65.31 89 ASN A CA 1
ATOM 726 C C . ASN A 1 89 ? 8.009 -4.281 18.316 1.00 65.31 89 ASN A C 1
ATOM 728 O O . ASN A 1 89 ? 7.669 -3.679 19.338 1.00 65.31 89 ASN A O 1
ATOM 732 N N . ARG A 1 90 ? 8.304 -3.622 17.190 1.00 67.25 90 ARG A N 1
ATOM 733 C CA . ARG A 1 90 ? 8.120 -2.173 17.074 1.00 67.25 90 ARG A CA 1
ATOM 734 C C . ARG A 1 90 ? 6.642 -1.810 17.098 1.00 67.25 90 ARG A C 1
ATOM 736 O O . ARG A 1 90 ? 5.809 -2.468 16.483 1.00 67.25 90 ARG A O 1
ATOM 743 N N . PHE A 1 91 ? 6.347 -0.724 17.802 1.00 71.62 91 PHE A N 1
ATOM 744 C CA . PHE A 1 91 ? 5.050 -0.077 17.705 1.00 71.62 91 PHE A CA 1
ATOM 745 C C . PHE A 1 91 ? 4.900 0.506 16.308 1.00 71.62 91 PHE A C 1
ATOM 747 O O . PHE A 1 91 ? 5.856 1.078 15.786 1.00 71.62 91 PHE A O 1
ATOM 754 N N . MET A 1 92 ? 3.709 0.350 15.735 1.00 77.44 92 MET A N 1
ATOM 755 C CA . MET A 1 92 ? 3.323 1.052 14.526 1.00 77.44 92 MET A CA 1
ATOM 756 C C . MET A 1 92 ? 2.171 1.999 14.828 1.00 77.44 92 MET A C 1
ATOM 758 O O . MET A 1 92 ? 1.164 1.585 15.402 1.00 77.44 92 MET A O 1
ATOM 762 N N . GLU A 1 93 ? 2.323 3.250 14.424 1.00 82.56 93 GLU A N 1
ATOM 763 C CA . GLU A 1 93 ? 1.255 4.233 14.417 1.00 82.56 93 GLU A CA 1
ATOM 764 C C . GLU A 1 93 ? 0.457 4.108 13.117 1.00 82.56 93 GLU A C 1
ATOM 766 O O . GLU A 1 93 ? 1.019 3.986 12.031 1.00 82.56 93 GLU A O 1
ATOM 771 N N . PHE A 1 94 ? -0.865 4.107 13.216 1.00 85.62 94 PHE A N 1
ATOM 772 C CA . PHE A 1 94 ? -1.753 4.069 12.061 1.00 85.62 94 PHE A CA 1
ATOM 773 C C . PHE A 1 94 ? -2.983 4.938 12.337 1.00 85.62 94 PHE A C 1
ATOM 775 O O . PHE A 1 94 ? -3.454 4.982 13.479 1.00 85.62 94 PHE A O 1
ATOM 782 N N . PRO A 1 95 ? -3.516 5.622 11.312 1.00 85.81 95 PRO A N 1
ATOM 783 C CA . PRO A 1 95 ? -4.735 6.401 11.457 1.00 85.81 95 PRO A CA 1
ATOM 784 C C . PRO A 1 95 ? -5.932 5.483 11.738 1.00 85.81 95 PRO A C 1
ATOM 786 O O . PRO A 1 95 ? -6.058 4.397 11.168 1.00 85.81 95 PRO A O 1
ATOM 789 N N . MET A 1 96 ? -6.816 5.914 12.641 1.00 85.06 96 MET A N 1
ATOM 790 C CA . MET A 1 96 ? -8.087 5.220 12.896 1.00 85.06 96 MET A CA 1
ATOM 791 C C . MET A 1 96 ? -9.142 5.556 11.842 1.00 85.06 96 MET A C 1
ATOM 793 O O . MET A 1 96 ? -9.978 4.720 11.516 1.00 85.06 96 MET A O 1
ATOM 797 N N . GLU A 1 97 ? -9.098 6.766 11.308 1.00 86.44 97 GLU A N 1
ATOM 798 C CA . GLU A 1 97 ? -10.021 7.289 10.310 1.00 86.44 97 GLU A CA 1
ATOM 799 C C . GLU A 1 97 ? -9.204 8.048 9.267 1.00 86.44 97 GLU A C 1
ATOM 801 O O . GLU A 1 97 ? -8.061 8.427 9.526 1.00 86.44 97 GLU A O 1
ATOM 806 N N . GLU A 1 98 ? -9.799 8.271 8.103 1.00 87.38 98 GLU A N 1
ATOM 807 C CA . GLU A 1 98 ? -9.252 9.165 7.083 1.00 87.38 98 GLU A CA 1
ATOM 808 C C . GLU A 1 98 ? -7.898 8.749 6.466 1.00 87.38 98 GLU A C 1
ATOM 810 O O . GLU A 1 98 ? -7.098 9.599 6.078 1.00 87.38 98 GLU A O 1
ATOM 815 N N . LEU A 1 99 ? -7.625 7.444 6.310 1.00 89.75 99 LEU A N 1
ATOM 816 C CA . LEU A 1 99 ? -6.474 7.004 5.513 1.00 89.75 99 LEU A CA 1
ATOM 817 C C . LEU A 1 99 ? -6.743 7.258 4.025 1.00 89.75 99 LEU A C 1
ATOM 819 O O . LEU A 1 99 ? -7.501 6.520 3.392 1.00 89.75 99 LEU A O 1
ATOM 823 N N . ASP A 1 100 ? -6.086 8.271 3.467 1.00 89.25 100 ASP A N 1
ATOM 824 C CA . ASP A 1 100 ? -6.124 8.583 2.040 1.00 89.25 100 ASP A CA 1
ATOM 825 C C . ASP A 1 100 ? -5.087 7.750 1.269 1.00 89.25 100 ASP A C 1
ATOM 827 O O . ASP A 1 100 ? -3.878 7.884 1.461 1.00 89.25 100 ASP A O 1
ATOM 831 N N . ILE A 1 101 ? -5.563 6.891 0.366 1.00 89.19 101 ILE A N 1
ATOM 832 C CA . ILE A 1 101 ? -4.708 6.053 -0.489 1.00 89.19 101 ILE A CA 1
ATOM 833 C C . ILE A 1 101 ? -4.646 6.535 -1.943 1.00 89.19 101 ILE A C 1
ATOM 835 O O . ILE A 1 101 ? -4.099 5.842 -2.805 1.00 89.19 101 ILE A O 1
ATOM 839 N N . THR A 1 102 ? -5.177 7.727 -2.230 1.00 88.19 102 THR A N 1
ATOM 840 C CA . THR A 1 102 ? -5.272 8.288 -3.586 1.00 88.19 102 THR A CA 1
ATOM 841 C C . THR A 1 102 ? -3.918 8.351 -4.285 1.00 88.19 102 THR A C 1
ATOM 843 O O . THR A 1 102 ? -3.812 8.053 -5.474 1.00 88.19 102 THR A O 1
ATOM 846 N N . ASN A 1 103 ? -2.862 8.679 -3.539 1.00 89.50 103 ASN A N 1
ATOM 847 C CA . ASN A 1 103 ? -1.508 8.836 -4.075 1.00 89.50 103 ASN A CA 1
ATOM 848 C C . ASN A 1 103 ? -0.877 7.525 -4.565 1.00 89.50 103 ASN A C 1
ATOM 850 O O . ASN A 1 103 ? 0.123 7.563 -5.279 1.00 89.50 103 ASN A O 1
ATOM 854 N N . TYR A 1 104 ? -1.454 6.378 -4.209 1.00 91.56 104 TYR A N 1
ATOM 855 C CA . TYR A 1 104 ? -0.951 5.064 -4.606 1.00 91.56 104 TYR A CA 1
ATOM 856 C C . TYR A 1 104 ? -1.712 4.478 -5.799 1.00 91.56 104 TYR A C 1
ATOM 858 O O . TYR A 1 104 ? -1.340 3.419 -6.301 1.00 91.56 104 TYR A O 1
ATOM 866 N N . LEU A 1 105 ? -2.764 5.149 -6.282 1.00 90.81 105 LEU A N 1
ATOM 867 C CA . LEU A 1 105 ? -3.491 4.743 -7.482 1.00 90.81 105 LEU A CA 1
ATOM 868 C C . LEU A 1 105 ? -2.722 5.094 -8.747 1.00 90.81 105 LEU A C 1
ATOM 870 O O . LEU A 1 105 ? -2.102 6.151 -8.869 1.00 90.81 105 LEU A O 1
ATOM 874 N N . HIS A 1 106 ? -2.850 4.237 -9.754 1.00 90.50 106 HIS A N 1
ATOM 875 C CA . HIS A 1 106 ? -2.372 4.584 -11.080 1.00 90.50 106 HIS A CA 1
ATOM 876 C C . HIS A 1 106 ? -3.217 5.732 -11.670 1.00 90.50 106 HIS A C 1
ATOM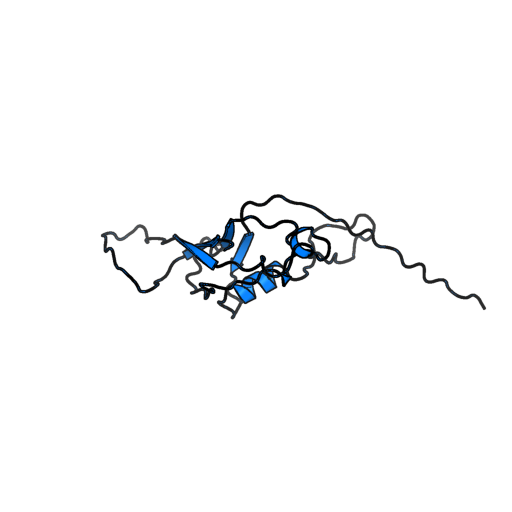 878 O O . HIS A 1 106 ? -4.443 5.749 -11.537 1.00 90.50 106 HIS A O 1
ATOM 884 N N . HIS A 1 107 ? -2.577 6.684 -12.355 1.00 86.00 107 HIS A N 1
ATOM 885 C CA . HIS A 1 107 ? -3.222 7.917 -12.835 1.00 86.00 107 HIS A CA 1
ATOM 886 C C . HIS A 1 107 ? -4.345 7.706 -13.869 1.00 86.00 107 HIS A C 1
ATOM 888 O O . HIS A 1 107 ? -5.238 8.538 -13.959 1.00 86.00 107 HIS A O 1
ATOM 894 N N . ILE A 1 108 ? -4.320 6.595 -14.615 1.00 86.81 108 ILE A N 1
ATOM 895 C CA . ILE A 1 108 ? -5.398 6.191 -15.548 1.00 86.81 108 ILE A CA 1
ATOM 896 C C . ILE A 1 108 ? -6.289 5.063 -15.004 1.00 86.81 108 ILE A C 1
ATOM 898 O O . ILE A 1 108 ? -7.004 4.421 -15.769 1.00 86.81 108 ILE A O 1
ATOM 902 N N . SER A 1 109 ? -6.193 4.728 -13.713 1.00 85.25 109 SER A N 1
ATOM 903 C CA . SER A 1 109 ? -7.106 3.733 -13.140 1.00 85.25 109 SER A CA 1
ATOM 904 C C . SER A 1 109 ? -8.532 4.285 -13.103 1.00 85.25 109 SER A C 1
ATOM 906 O O . SER A 1 109 ? -8.736 5.464 -12.816 1.00 85.25 109 SER A O 1
ATOM 908 N N . ALA A 1 110 ? -9.526 3.426 -13.351 1.00 77.69 110 ALA A N 1
ATOM 909 C CA . ALA A 1 110 ? -10.940 3.817 -13.310 1.00 77.69 110 ALA A CA 1
ATOM 910 C C . ALA A 1 110 ? -11.340 4.416 -11.947 1.00 77.69 110 ALA A C 1
ATOM 912 O O . ALA A 1 110 ? -12.172 5.316 -11.874 1.00 77.69 110 ALA A O 1
ATOM 913 N N . ASP A 1 111 ? -10.693 3.959 -10.874 1.00 76.94 111 ASP A N 1
ATOM 914 C CA . ASP A 1 111 ? -10.920 4.449 -9.515 1.00 76.94 111 ASP A CA 1
ATOM 915 C C . ASP A 1 111 ? -10.323 5.844 -9.265 1.00 76.94 111 ASP A C 1
ATOM 917 O O . ASP A 1 111 ? -10.714 6.501 -8.306 1.00 76.94 111 ASP A O 1
ATOM 921 N N . ASN A 1 112 ? -9.402 6.318 -10.112 1.00 70.62 112 ASN A N 1
ATOM 922 C CA . ASN A 1 112 ? -8.907 7.697 -10.074 1.00 70.62 112 ASN A CA 1
ATOM 923 C C . ASN A 1 112 ? -9.860 8.661 -10.808 1.00 70.62 112 ASN A C 1
ATOM 925 O O . ASN A 1 112 ? -9.984 9.825 -10.432 1.00 70.62 112 ASN A O 1
ATOM 929 N N . GLU A 1 113 ? -10.572 8.172 -11.829 1.00 66.31 113 GLU A N 1
ATOM 930 C CA . GLU A 1 113 ? -11.584 8.951 -12.559 1.00 66.31 113 GLU A CA 1
ATOM 931 C C . GLU A 1 113 ? -12.905 9.089 -11.776 1.00 66.31 113 GLU A C 1
ATOM 933 O O . GLU A 1 113 ? -13.597 10.102 -11.892 1.00 66.31 113 GLU A O 1
ATOM 938 N N . LEU A 1 114 ? -13.241 8.100 -10.940 1.00 58.97 114 LEU A N 1
ATOM 939 C CA . LEU A 1 114 ? -14.403 8.103 -10.046 1.00 58.97 114 LEU A CA 1
ATOM 940 C C . LEU A 1 114 ? -14.093 8.866 -8.749 1.00 58.97 114 LEU A C 1
ATOM 942 O O . LEU A 1 114 ? -13.686 8.262 -7.767 1.00 58.97 114 LEU A O 1
ATOM 946 N N . GLU A 1 115 ? -14.292 10.187 -8.773 1.00 56.16 115 GLU A N 1
ATOM 947 C CA . GLU A 1 115 ? -14.288 11.136 -7.642 1.00 56.16 115 GLU A CA 1
ATOM 948 C C . GLU A 1 115 ? -13.428 10.748 -6.417 1.00 56.16 115 GLU A C 1
ATOM 950 O O . GLU A 1 115 ? -13.805 9.924 -5.580 1.00 56.16 115 GLU A O 1
ATOM 955 N N . LYS A 1 116 ? -12.308 11.466 -6.244 1.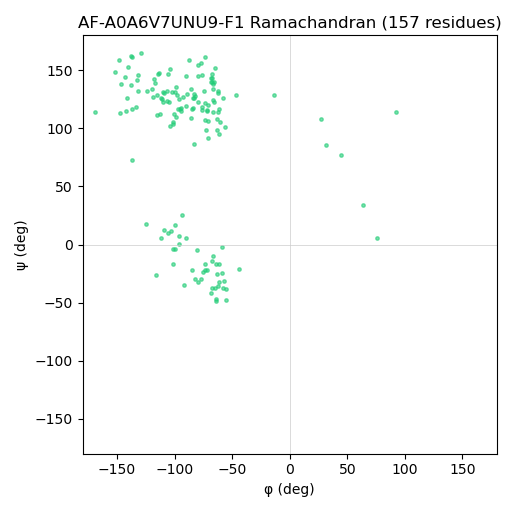00 56.78 116 LYS A N 1
ATOM 956 C CA . LYS A 1 116 ? -11.355 11.375 -5.116 1.00 56.78 116 LYS A CA 1
ATOM 957 C C . LYS A 1 116 ? -11.983 11.290 -3.712 1.00 56.78 116 LYS A C 1
ATOM 959 O O . LYS A 1 116 ? -11.328 10.826 -2.786 1.00 56.78 116 LYS A O 1
ATOM 964 N N . SER A 1 117 ? -13.237 11.715 -3.546 1.00 56.12 117 SER A N 1
ATOM 965 C CA . SER A 1 117 ? -14.011 11.639 -2.301 1.00 56.12 117 SER A CA 1
ATOM 966 C C . SER A 1 117 ? -14.184 10.215 -1.761 1.00 56.12 117 SER A C 1
ATOM 968 O O . SER A 1 117 ? -14.352 10.052 -0.558 1.00 56.12 117 SER A O 1
ATOM 970 N N . ASN A 1 118 ? -14.100 9.182 -2.606 1.00 61.19 118 ASN A N 1
ATOM 971 C CA . ASN A 1 118 ? -14.334 7.801 -2.184 1.00 61.19 118 ASN A CA 1
ATOM 972 C C . ASN A 1 118 ? -13.050 7.032 -1.835 1.00 61.19 118 ASN A C 1
ATOM 974 O O . ASN A 1 118 ? -13.115 5.821 -1.683 1.00 61.19 118 ASN A O 1
ATOM 978 N N . LEU A 1 119 ? -11.870 7.647 -1.782 1.00 77.62 119 LEU A N 1
ATOM 979 C CA . LEU A 1 119 ? -10.593 6.922 -1.641 1.00 77.62 119 LEU A CA 1
ATOM 980 C C . LEU A 1 119 ? -10.054 6.909 -0.207 1.00 77.62 119 LEU A C 1
ATOM 982 O O . LEU A 1 119 ? -8.887 6.607 0.033 1.00 77.62 119 LEU A O 1
ATOM 986 N N . ILE A 1 120 ? -10.934 7.221 0.735 1.00 87.31 120 ILE A N 1
ATOM 987 C CA . ILE A 1 120 ? -10.630 7.365 2.146 1.00 87.31 120 ILE A CA 1
ATOM 988 C C . ILE A 1 120 ? -11.090 6.106 2.883 1.00 87.31 120 ILE A C 1
ATOM 990 O O . ILE A 1 120 ? -12.214 5.634 2.703 1.00 87.31 120 ILE A O 1
ATOM 994 N N . TYR A 1 121 ? -10.210 5.552 3.711 1.00 89.06 121 TYR A N 1
ATOM 995 C CA . TYR A 1 121 ? -10.473 4.340 4.476 1.00 89.06 121 TYR A CA 1
ATOM 996 C C . TYR A 1 121 ? -10.410 4.607 5.971 1.00 89.06 121 TYR A C 1
ATOM 998 O O . TYR A 1 121 ? -9.527 5.312 6.456 1.00 89.06 121 TYR A O 1
ATOM 1006 N N . SER A 1 122 ? -11.296 3.949 6.710 1.00 88.94 122 SER A N 1
ATOM 1007 C CA . SER A 1 122 ? -11.264 3.943 8.169 1.00 88.94 122 SER A CA 1
ATOM 1008 C C . SER A 1 122 ? -10.954 2.552 8.692 1.00 88.94 122 SER A C 1
ATOM 1010 O O . SER A 1 122 ? -11.320 1.524 8.115 1.00 88.94 122 SER A O 1
ATOM 1012 N N . LEU A 1 123 ? -10.263 2.508 9.818 1.00 88.44 123 LEU A N 1
ATOM 1013 C CA . LEU A 1 123 ? -9.945 1.279 10.509 1.00 88.44 123 LEU A CA 1
ATOM 1014 C C . LEU A 1 123 ? -11.212 0.628 11.053 1.00 88.44 123 LEU A C 1
ATOM 1016 O O . LEU A 1 123 ? -11.927 1.224 11.854 1.00 88.44 123 LEU A O 1
ATOM 1020 N N . TYR A 1 124 ? -11.447 -0.632 10.683 1.00 88.50 124 TYR A N 1
ATOM 1021 C CA . TYR A 1 124 ? -12.561 -1.401 11.248 1.00 88.50 124 TYR A CA 1
ATOM 1022 C C . TYR A 1 124 ? -12.105 -2.618 12.053 1.00 88.50 124 TYR A C 1
ATOM 1024 O O . TYR A 1 124 ? -12.825 -3.055 12.951 1.00 88.50 124 TYR A O 1
ATOM 1032 N N . ALA A 1 125 ? -10.929 -3.184 11.760 1.00 85.00 125 ALA A N 1
ATOM 1033 C CA . ALA A 1 125 ? -10.400 -4.308 12.521 1.00 85.00 125 ALA A CA 1
ATOM 1034 C C . ALA A 1 125 ? -8.871 -4.357 12.510 1.00 85.00 125 ALA A C 1
ATOM 1036 O O . ALA A 1 125 ? -8.216 -4.030 11.522 1.00 85.00 125 ALA A O 1
ATOM 1037 N N . ILE A 1 126 ? -8.314 -4.854 13.612 1.00 83.75 126 ILE A N 1
ATOM 1038 C CA . ILE A 1 126 ? -6.900 -5.201 13.742 1.00 83.75 126 ILE A CA 1
ATOM 1039 C C . ILE A 1 126 ? -6.830 -6.663 14.165 1.00 83.75 126 ILE A C 1
ATOM 1041 O O . ILE A 1 126 ? -7.512 -7.078 15.103 1.00 83.75 126 ILE A O 1
ATOM 1045 N N . LEU A 1 127 ? -5.988 -7.435 13.489 1.00 81.62 127 LEU A N 1
ATOM 1046 C CA . LEU A 1 127 ? -5.532 -8.727 13.973 1.00 81.62 127 LEU A CA 1
ATOM 1047 C C . LEU A 1 127 ? -4.098 -8.562 14.472 1.00 81.62 127 LEU A C 1
ATOM 1049 O O . LEU A 1 127 ? -3.161 -8.495 13.675 1.00 81.62 127 LEU A O 1
ATOM 1053 N N . GLU A 1 128 ? -3.947 -8.478 15.789 1.00 75.06 128 GLU A N 1
ATOM 1054 C CA . GLU A 1 128 ? -2.644 -8.507 16.449 1.00 75.06 128 GLU A CA 1
ATOM 1055 C C . GLU A 1 128 ? -2.203 -9.963 16.621 1.00 75.06 128 GLU A C 1
ATOM 1057 O O . GLU A 1 128 ? -2.948 -10.799 17.141 1.00 75.06 128 GLU A O 1
ATOM 1062 N N . HIS A 1 129 ? -0.983 -10.278 16.199 1.00 68.38 129 HIS A N 1
ATOM 1063 C CA . HIS A 1 129 ? -0.357 -11.556 16.488 1.00 68.38 129 HIS A CA 1
ATOM 1064 C C . HIS A 1 129 ? 0.509 -11.412 17.748 1.00 68.38 129 HIS A C 1
ATOM 1066 O O . HIS A 1 129 ? 1.494 -10.673 17.798 1.00 68.38 129 HIS A O 1
ATOM 1072 N N . HIS A 1 130 ? 0.122 -12.118 18.810 1.00 62.06 130 HIS A N 1
ATOM 1073 C CA . HIS A 1 130 ? 0.903 -12.193 20.040 1.00 62.06 130 HIS A CA 1
ATOM 1074 C C . HIS A 1 130 ? 1.659 -13.515 20.074 1.00 62.06 130 HIS A C 1
ATOM 1076 O O . HIS A 1 130 ? 1.090 -14.568 20.362 1.00 62.06 130 HIS A O 1
ATOM 1082 N N . THR A 1 131 ? 2.965 -13.462 19.835 1.00 50.81 131 THR A N 1
ATOM 1083 C CA . THR A 1 131 ? 3.835 -14.610 20.083 1.00 50.81 131 THR A CA 1
ATOM 1084 C C . THR A 1 131 ? 3.993 -14.766 21.595 1.00 50.81 131 THR A C 1
ATOM 1086 O O . THR A 1 131 ? 4.770 -14.052 22.229 1.00 50.81 131 THR A O 1
ATOM 1089 N N . ILE A 1 132 ? 3.230 -15.675 22.201 1.00 49.47 132 ILE A N 1
ATOM 1090 C CA . ILE A 1 132 ? 3.464 -16.083 23.589 1.00 49.47 132 ILE A CA 1
ATOM 1091 C C . ILE A 1 132 ? 4.752 -16.920 23.580 1.00 49.47 132 ILE A C 1
ATOM 1093 O O . ILE A 1 132 ? 4.794 -17.930 22.874 1.00 49.47 132 ILE A O 1
ATOM 1097 N N . PRO A 1 133 ? 5.819 -16.542 24.310 1.00 46.09 133 PRO A N 1
ATOM 1098 C CA . PRO A 1 133 ? 6.975 -17.417 24.446 1.00 46.09 133 PRO A CA 1
ATOM 1099 C C . PRO A 1 133 ? 6.505 -18.745 25.048 1.00 46.09 133 PRO A C 1
ATOM 1101 O O . PRO A 1 133 ? 5.866 -18.758 26.099 1.00 46.09 133 PRO A O 1
ATOM 1104 N N . VAL A 1 134 ? 6.831 -19.854 24.377 1.00 48.69 134 VAL A N 1
ATOM 1105 C CA . VAL A 1 134 ? 6.306 -21.219 24.616 1.00 48.69 134 VAL A CA 1
ATOM 1106 C C . VAL A 1 134 ? 6.564 -21.749 26.042 1.00 48.69 134 VAL A C 1
ATOM 1108 O O . VAL A 1 134 ? 6.092 -22.818 26.409 1.00 48.69 134 VAL A O 1
ATOM 1111 N N . ASN A 1 135 ? 7.253 -20.986 26.892 1.00 41.75 135 ASN A N 1
ATOM 1112 C CA . ASN A 1 135 ? 7.663 -21.410 28.224 1.00 41.75 135 ASN A CA 1
ATOM 1113 C C . ASN A 1 135 ? 6.794 -20.879 29.375 1.00 41.75 135 ASN A C 1
ATOM 1115 O O . ASN A 1 135 ? 7.025 -21.292 30.507 1.00 41.75 135 ASN A O 1
ATOM 1119 N N . HIS A 1 136 ? 5.792 -20.017 29.146 1.00 46.59 136 HIS A N 1
ATOM 1120 C CA . HIS A 1 136 ? 4.942 -19.524 30.242 1.00 46.59 136 HIS A CA 1
ATOM 1121 C C . HIS A 1 136 ? 3.486 -19.241 29.822 1.00 46.59 136 HIS A C 1
ATOM 1123 O O . HIS A 1 136 ? 3.207 -18.276 29.116 1.00 46.59 136 HIS A O 1
ATOM 1129 N N . LEU A 1 137 ? 2.537 -20.021 30.353 1.00 36.34 137 LEU A N 1
ATOM 1130 C CA . LEU A 1 137 ? 1.139 -19.608 30.569 1.00 36.34 137 LEU A CA 1
ATOM 1131 C C . LEU A 1 137 ? 0.881 -19.584 32.094 1.00 36.34 137 LEU A C 1
ATOM 1133 O O . LEU A 1 137 ? 1.469 -20.416 32.787 1.00 36.34 137 LEU A O 1
ATOM 1137 N N . PRO A 1 138 ? 0.034 -18.679 32.644 1.00 47.22 138 PRO A N 1
ATOM 1138 C CA . PRO A 1 138 ? -1.355 -18.554 32.204 1.00 47.22 138 PRO A CA 1
ATOM 1139 C C . PRO A 1 138 ? -1.935 -17.129 32.037 1.00 47.22 138 PRO A C 1
ATOM 1141 O O . PRO A 1 138 ? -1.447 -16.125 32.551 1.00 47.22 138 PRO A O 1
ATOM 1144 N N . GLN A 1 139 ? -3.042 -17.143 31.289 1.00 49.00 139 GLN A N 1
ATOM 1145 C CA . GLN A 1 139 ? -4.103 -16.171 30.995 1.00 49.00 139 GLN A CA 1
ATOM 1146 C C . GLN A 1 139 ? -4.224 -14.901 31.868 1.00 49.00 139 GLN A C 1
ATOM 1148 O O . GLN A 1 139 ? -4.446 -14.976 33.076 1.00 49.00 139 GLN A O 1
ATOM 1153 N N . LYS A 1 140 ? -4.283 -13.730 31.208 1.00 36.00 140 LYS A N 1
ATOM 1154 C CA . LYS A 1 140 ? -5.056 -12.556 31.661 1.00 36.00 140 LYS A CA 1
ATOM 1155 C C . LYS A 1 140 ? -5.683 -11.832 30.465 1.00 36.00 140 LYS A C 1
ATOM 1157 O O . LYS A 1 140 ? -4.970 -11.247 29.657 1.00 36.00 140 LYS A O 1
ATOM 1162 N N . LEU A 1 141 ? -7.015 -11.822 30.397 1.00 39.50 141 LEU A N 1
ATOM 1163 C CA . LEU A 1 141 ? -7.777 -10.872 29.580 1.00 39.50 141 LEU A CA 1
ATOM 1164 C C . LEU A 1 141 ? -7.565 -9.464 30.156 1.00 39.50 141 LEU A C 1
ATOM 1166 O O . LEU A 1 141 ? -7.812 -9.234 31.341 1.00 39.50 141 LEU A O 1
ATOM 1170 N N . LYS A 1 142 ? -7.070 -8.529 29.339 1.00 36.47 142 LYS A N 1
ATOM 1171 C CA . LYS A 1 142 ? -6.839 -7.138 29.744 1.00 36.47 142 LYS A CA 1
ATOM 1172 C C . LYS A 1 142 ? -7.310 -6.195 28.640 1.00 36.47 142 LYS A C 1
ATOM 1174 O O . LYS A 1 142 ? -6.787 -6.212 27.535 1.00 36.47 142 LYS A O 1
ATOM 1179 N N . THR A 1 143 ? -8.315 -5.384 28.949 1.00 41.09 143 THR A N 1
ATOM 1180 C CA . THR A 1 143 ? -8.895 -4.374 28.056 1.00 41.09 143 THR A CA 1
ATOM 1181 C C . THR A 1 143 ? -8.063 -3.090 28.002 1.00 41.09 143 THR A C 1
ATOM 1183 O O . THR A 1 143 ? -7.515 -2.655 29.016 1.00 41.09 143 THR A O 1
ATOM 1186 N N . ARG A 1 144 ? -8.046 -2.479 26.805 1.00 40.09 144 ARG A N 1
ATOM 1187 C CA . ARG A 1 144 ? -7.643 -1.101 26.454 1.00 40.09 144 ARG A CA 1
ATOM 1188 C C . ARG A 1 144 ? -6.341 -0.600 27.094 1.00 40.09 144 ARG A C 1
ATOM 1190 O O . ARG A 1 144 ? -6.343 0.213 28.011 1.00 40.09 144 ARG A O 1
ATOM 1197 N N . LYS A 1 145 ? -5.226 -1.066 26.534 1.00 38.69 145 LYS A N 1
ATOM 1198 C CA . LYS A 1 145 ? -3.981 -0.316 26.287 1.00 38.69 145 LYS A CA 1
ATOM 1199 C C . LYS A 1 145 ? -3.116 -1.212 25.398 1.00 38.69 145 LYS A C 1
ATOM 1201 O O . LYS A 1 145 ? -2.757 -2.299 25.847 1.00 38.69 145 LYS A O 1
ATOM 1206 N N . GLN A 1 146 ? -2.866 -0.780 24.157 1.00 45.00 146 GLN A N 1
ATOM 1207 C CA . GLN A 1 146 ? -2.020 -1.486 23.186 1.00 45.00 146 GLN A CA 1
ATOM 1208 C C . GLN A 1 146 ? -0.718 -1.933 23.855 1.00 45.00 146 GLN A C 1
ATOM 1210 O O . GLN A 1 146 ? -0.041 -1.143 24.519 1.00 45.00 146 GLN A O 1
ATOM 1215 N N . LYS A 1 147 ? -0.395 -3.217 23.709 1.00 39.75 147 LYS A N 1
ATOM 1216 C CA . LYS A 1 147 ? 0.879 -3.792 24.133 1.00 39.75 147 LYS A CA 1
ATOM 1217 C C . LYS A 1 147 ? 1.337 -4.812 23.103 1.00 39.75 147 LYS A C 1
ATOM 1219 O O . LYS A 1 147 ? 0.620 -5.767 22.850 1.00 39.75 147 LYS A O 1
ATOM 1224 N N . ASN A 1 148 ? 2.566 -4.610 22.633 1.00 38.28 148 ASN A N 1
ATOM 1225 C CA . ASN A 1 148 ? 3.497 -5.571 22.040 1.00 38.28 148 ASN A CA 1
ATOM 1226 C C . ASN A 1 148 ? 2.830 -6.728 21.267 1.00 38.28 148 ASN A C 1
ATOM 1228 O O . ASN A 1 148 ? 2.627 -7.820 21.808 1.00 38.28 148 ASN A O 1
ATOM 1232 N N . GLY A 1 149 ? 2.535 -6.480 19.993 1.00 37.09 149 GLY A N 1
ATOM 1233 C CA . GLY A 1 149 ? 2.255 -7.509 18.992 1.00 37.09 149 GLY A CA 1
ATOM 1234 C C . GLY A 1 149 ? 3.443 -7.653 18.040 1.00 37.09 149 GLY A C 1
ATOM 1235 O O . GLY A 1 149 ? 4.140 -6.678 17.771 1.00 37.09 149 GLY A O 1
ATOM 1236 N N . CYS A 1 150 ? 3.687 -8.869 17.560 1.00 46.56 150 CYS A N 1
ATOM 1237 C CA . CYS A 1 150 ? 4.608 -9.160 16.467 1.00 46.56 150 CYS A CA 1
ATOM 1238 C C . CYS A 1 150 ? 3.771 -9.715 15.322 1.00 46.56 150 CYS A C 1
ATOM 1240 O O . CYS A 1 150 ? 3.282 -10.833 15.446 1.00 46.56 150 CYS A O 1
ATOM 1242 N N . GLY A 1 151 ? 3.638 -8.980 14.219 1.00 53.41 151 GLY A N 1
ATOM 1243 C CA . GLY A 1 151 ? 2.660 -9.299 13.178 1.00 53.41 151 GLY A CA 1
ATOM 1244 C C . GLY A 1 151 ? 1.360 -8.556 13.443 1.00 53.41 151 GLY A C 1
ATOM 1245 O O . GLY A 1 151 ? 0.677 -8.834 14.426 1.00 53.41 151 GLY A O 1
ATOM 1246 N N . THR A 1 152 ? 1.004 -7.624 12.564 1.00 63.47 152 THR A N 1
ATOM 1247 C CA . THR A 1 152 ? -0.275 -6.916 12.651 1.00 63.47 152 THR A CA 1
ATOM 1248 C C . THR A 1 152 ? -0.902 -6.911 11.271 1.00 63.47 152 THR A C 1
ATOM 1250 O O . THR A 1 152 ? -0.334 -6.372 10.325 1.00 63.47 152 THR A O 1
ATOM 1253 N N . THR A 1 153 ? -2.075 -7.527 11.141 1.00 66.19 153 THR A N 1
ATOM 1254 C CA . THR A 1 153 ? -2.913 -7.318 9.957 1.00 66.19 153 THR A CA 1
ATOM 1255 C C . THR A 1 153 ? -3.905 -6.218 10.278 1.00 66.19 153 THR A C 1
ATOM 1257 O O . THR A 1 153 ? -4.732 -6.361 11.180 1.00 66.19 153 THR A O 1
ATOM 1260 N N . ILE A 1 154 ? -3.824 -5.125 9.538 1.00 73.25 154 ILE A N 1
ATOM 1261 C CA . ILE A 1 154 ? -4.741 -3.999 9.627 1.00 73.25 154 ILE A CA 1
ATOM 1262 C C . ILE A 1 154 ? -5.790 -4.194 8.539 1.00 73.25 154 ILE A C 1
ATOM 1264 O O . ILE A 1 154 ? -5.461 -4.364 7.366 1.00 73.25 154 ILE A O 1
ATOM 1268 N N . LYS A 1 155 ? -7.066 -4.198 8.919 1.00 70.94 155 LYS A N 1
ATOM 1269 C CA . LYS A 1 155 ? -8.165 -4.228 7.959 1.00 70.94 155 LYS A CA 1
ATOM 1270 C C . LYS A 1 155 ? -8.911 -2.905 8.011 1.00 70.94 155 LYS A C 1
ATOM 1272 O O . LYS A 1 155 ? -9.381 -2.474 9.067 1.00 70.94 155 LYS A O 1
ATOM 1277 N N . LEU A 1 156 ? -9.031 -2.291 6.845 1.00 74.00 156 LEU A N 1
ATOM 1278 C CA . LEU A 1 156 ? -9.626 -0.983 6.654 1.00 74.00 156 LEU A CA 1
ATOM 1279 C C . LEU A 1 156 ? -10.872 -1.108 5.776 1.00 74.00 156 LEU A C 1
ATOM 1281 O O . LEU A 1 156 ? -10.904 -1.895 4.829 1.00 74.00 156 LEU A O 1
ATOM 1285 N N . LEU A 1 157 ? -11.914 -0.372 6.132 1.00 66.19 157 LEU A N 1
ATOM 1286 C CA . LEU A 1 157 ? -13.198 -0.356 5.454 1.00 66.19 157 LEU A CA 1
ATOM 1287 C C . LEU A 1 157 ? -13.343 0.994 4.767 1.00 66.19 157 LEU A C 1
ATOM 1289 O O . LEU A 1 157 ? -13.125 2.038 5.383 1.00 66.19 157 LEU A O 1
ATOM 1293 N N . ARG A 1 158 ? -13.721 0.950 3.495 1.00 65.69 158 ARG A N 1
ATOM 1294 C CA . ARG A 1 158 ? -14.160 2.118 2.741 1.00 65.69 158 ARG A CA 1
ATOM 1295 C C . ARG A 1 158 ? -15.548 2.517 3.254 1.00 65.69 158 ARG A C 1
ATOM 1297 O O . ARG A 1 158 ? -16.467 1.699 3.150 1.00 65.69 158 ARG A O 1
ATOM 1304 N N . ILE A 1 159 ? -15.663 3.697 3.868 1.00 56.28 159 ILE A N 1
ATOM 1305 C CA . ILE A 1 159 ? -16.939 4.258 4.354 1.00 56.28 159 ILE A CA 1
ATOM 1306 C C . ILE A 1 159 ? -17.599 5.049 3.228 1.00 56.28 159 ILE A C 1
ATOM 1308 O O . ILE A 1 159 ? -16.857 5.749 2.506 1.00 56.28 159 ILE A O 1
#

Foldseek 3Di:
DDDDPPPPPPPDDDDDDDDDPAAEFEDDPVDPAQEPVVRLCVSFDWDFDPDADPVCRPDTDIDGAADQDDDQKYKYKYAQADPVRDFNQDHHHYAQWFDAPLVRHDCPRPVVVVDSVQRIWGWDDKDFADDDPPPDDDDDDDDDDDDTGGIMMTMIGGD

InterPro domains:
  IPR001394 Peptidase C19, ubiquitin carboxyl-terminal hydrolase [PF00443] (23-130)
  IPR038765 Papain-like cysteine peptidase superfamily [SSF54001] (24-130)
  IPR050185 Ubiquitin carboxyl-terminal hydrolase [PTHR21646] (33-131)

Radius of gyration: 20.82 Å; Cα contacts (8 Å, |Δi|>4): 212; chains: 1; bounding box: 43×41×73 Å

Organism: Meloidogyne enterolobii (NCBI:txid390850)

pLDDT: mean 71.93, std 18.63, range [32.59, 94.06]

Sequence (159 aa):
MSKSEFSHVLVPQQIIFQEKLNVDMDITWADSNTDLQSCLEKHFQTYTSNEMCPRCPNMEIPATLYIWKLPQIFVIHLGFFYSDGKNNNRFMEFPMEELDITNYLHHISADNELEKSNLIYSLYAILEHHTIPVNHLPQKLKTRKQKNGCGTTIKLLRI

Secondary structure (DSSP, 8-state):
--------------------SSEEEE--TT----BHHHHHHHHHS-EEESPPBTTBTT--EEE---BSS--SEEEEEEE-B-TTS-B-----B--SS-EE-GGGB-TT-HHHHS-GGG-EEEEEEEEE-----TT--------SS----SSEEEEEEE-

Nearest PDB structures (foldseek):
  3v6c-assembly1_A  TM=7.034E-01  e=2.355E-05  Homo sapiens
  3v6e-assembly1_A  TM=6.984E-01  e=3.416E-05  Homo sapiens
  7f4r-assembly3_C  TM=4.024E-01  e=5.386E+00  Tetrahymena thermophila SB210
  6zsc-assembly1_XS  TM=4.024E-01  e=5.386E+00  Homo sapiens
  7oeg-assembly1_B  TM=3.882E-01  e=5.386E+00  Homo sapiens

Mean predicted aligned error: 12.39 Å

Solvent-accessible surface area (backbone atoms only — not comparable to full-atom values): 10294 Å² total; per-residue (Å²): 135,83,84,80,78,80,74,78,75,77,74,82,82,84,83,84,87,80,93,71,85,54,49,80,42,79,66,61,87,86,55,86,72,44,37,49,67,62,51,50,53,63,66,44,41,75,43,75,46,91,67,77,44,96,89,40,87,87,54,86,37,82,41,68,58,60,44,63,72,84,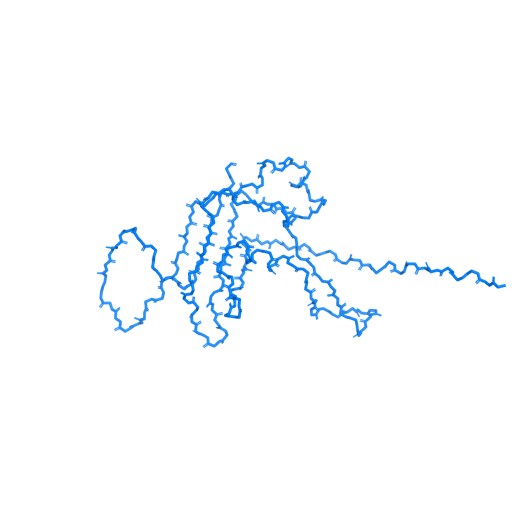63,65,59,46,34,38,36,42,46,27,70,43,99,85,73,49,74,44,62,67,72,71,47,68,71,59,54,74,45,71,52,63,89,47,42,33,89,85,20,68,66,59,72,55,55,75,86,67,44,36,28,27,57,75,47,72,48,71,32,68,81,70,63,93,85,69,84,83,91,77,93,79,82,92,71,96,71,78,37,42,35,42,36,42,34,25,36,55,115